Protein AF-A0A1C2DJ26-F1 (afdb_monomer)

Solvent-accessible surface area (backbone atoms only — not comparable to full-atom values): 8212 Å² total; per-residue (Å²): 136,79,79,84,81,56,46,57,51,90,59,50,67,57,50,39,53,52,23,43,52,53,19,50,54,60,32,65,69,54,54,76,95,48,50,85,54,30,58,61,48,25,52,51,40,24,53,54,42,26,54,51,53,46,50,52,49,53,54,52,54,48,53,53,47,50,62,74,65,60,52,81,42,76,50,76,55,60,68,74,60,49,69,71,57,66,80,72,91,57,100,71,72,70,54,26,40,35,30,44,94,73,42,49,27,35,58,36,74,51,65,58,42,76,43,79,48,57,44,66,58,41,66,78,66,52,60,66,74,57,36,66,76,47,68,59,55,68,72,91,123

Radius of gyration: 20.19 Å; Cα contacts (8 Å, |Δi|>4): 138; chains: 1; bounding box: 42×32×64 Å

Sequence (141 aa):
MFYSNDLGAPFWRWIVVLSMACAAYVASWVPAWFALSRTPLFIGLTMVLSVGLVGAYAERLRRVKVLEFAPDSYVEKPFFRSLQEAPNEFQFFLHAAALKHCKPYAWSYREMDFYELPPNAAVNVLPAEWIERCAIERSHN

Structure (mmCIF, N/CA/C/O backbone):
data_AF-A0A1C2DJ26-F1
#
_entry.id   AF-A0A1C2DJ26-F1
#
loop_
_atom_site.group_PDB
_atom_site.id
_atom_site.type_symbol
_atom_site.label_atom_id
_atom_site.label_alt_id
_atom_site.label_comp_id
_atom_site.label_asym_id
_atom_site.label_entity_id
_atom_site.label_seq_id
_atom_site.pdbx_PDB_ins_code
_atom_site.Cartn_x
_atom_site.Cartn_y
_atom_site.Cartn_z
_atom_site.occupancy
_atom_site.B_iso_or_equiv
_atom_site.auth_seq_id
_atom_site.auth_comp_id
_atom_site.auth_asym_id
_atom_site.auth_atom_id
_atom_site.pdbx_PDB_model_num
ATOM 1 N N . MET A 1 1 ? 18.406 -20.693 6.116 1.00 33.91 1 MET A N 1
ATOM 2 C CA . MET A 1 1 ? 17.484 -19.845 6.900 1.00 33.91 1 MET A CA 1
ATOM 3 C C . MET A 1 1 ? 16.839 -18.868 5.922 1.00 33.91 1 MET A C 1
ATOM 5 O O . MET A 1 1 ? 17.366 -17.789 5.693 1.00 33.91 1 MET A O 1
ATOM 9 N N . PHE A 1 2 ? 15.799 -19.312 5.211 1.00 36.31 2 PHE A N 1
ATOM 10 C CA . PHE A 1 2 ? 15.084 -18.473 4.250 1.00 36.31 2 PHE A CA 1
ATOM 11 C C . PHE A 1 2 ? 14.043 -17.679 5.036 1.00 36.31 2 PHE A C 1
ATOM 13 O O . PHE A 1 2 ? 13.122 -18.271 5.588 1.00 36.31 2 PHE A O 1
ATOM 20 N N . TYR A 1 3 ? 14.221 -16.362 5.131 1.00 40.53 3 TYR A N 1
ATOM 21 C CA . TYR A 1 3 ? 13.149 -15.444 5.513 1.00 40.53 3 TYR A CA 1
ATOM 22 C C . TYR A 1 3 ? 11.930 -15.799 4.640 1.00 40.53 3 TYR A C 1
ATOM 24 O O . TYR A 1 3 ? 12.011 -15.666 3.414 1.00 40.53 3 TYR A O 1
ATOM 32 N N . SER A 1 4 ? 10.834 -16.300 5.221 1.00 43.09 4 SER A N 1
ATOM 33 C CA . SER A 1 4 ? 9.570 -16.457 4.493 1.00 43.09 4 SER A CA 1
ATOM 34 C C . SER A 1 4 ? 8.998 -15.053 4.272 1.00 43.09 4 SER A C 1
ATOM 36 O O . SER A 1 4 ? 8.172 -14.551 5.027 1.00 43.09 4 SER A O 1
ATOM 38 N N . ASN A 1 5 ? 9.566 -14.381 3.269 1.00 46.88 5 ASN A N 1
ATOM 39 C CA . ASN A 1 5 ? 9.252 -13.042 2.777 1.00 46.88 5 ASN A CA 1
ATOM 40 C C . ASN A 1 5 ? 7.947 -13.054 1.975 1.00 46.88 5 ASN A C 1
ATOM 42 O O . ASN A 1 5 ? 7.917 -12.649 0.804 1.00 46.88 5 ASN A O 1
ATOM 46 N N . ASP A 1 6 ? 6.889 -13.547 2.596 1.00 53.41 6 ASP A N 1
ATOM 47 C CA . ASP A 1 6 ? 5.541 -13.350 2.111 1.00 53.41 6 ASP A CA 1
ATOM 48 C C . ASP A 1 6 ? 5.051 -12.073 2.790 1.00 53.41 6 ASP A C 1
ATOM 50 O O . ASP A 1 6 ? 4.444 -12.095 3.853 1.00 53.41 6 ASP A O 1
ATOM 54 N N . LEU A 1 7 ? 5.344 -10.920 2.170 1.00 58.06 7 LEU A N 1
ATOM 55 C CA . LEU A 1 7 ? 4.310 -9.885 2.111 1.00 58.06 7 LEU A CA 1
ATOM 56 C C . LEU A 1 7 ? 3.070 -10.658 1.654 1.00 58.06 7 LEU A C 1
ATOM 58 O O . LEU A 1 7 ? 3.181 -11.305 0.610 1.00 58.06 7 LEU A O 1
ATOM 62 N N . GLY A 1 8 ? 1.960 -10.662 2.397 1.00 63.34 8 GLY A N 1
ATOM 63 C CA . GLY A 1 8 ? 0.712 -11.401 2.098 1.00 63.34 8 GLY A CA 1
ATOM 64 C C . GLY A 1 8 ? 0.049 -11.073 0.740 1.00 63.34 8 GLY A C 1
ATOM 65 O O . GLY A 1 8 ? -1.146 -11.249 0.538 1.00 63.34 8 GLY A O 1
ATOM 66 N N . ALA A 1 9 ? 0.832 -10.543 -0.193 1.00 71.56 9 ALA A N 1
ATOM 67 C CA . ALA A 1 9 ? 0.591 -10.118 -1.547 1.00 71.56 9 ALA A CA 1
ATOM 68 C C . ALA A 1 9 ? 1.323 -11.066 -2.534 1.00 71.56 9 ALA A C 1
ATOM 70 O O . ALA A 1 9 ? 2.356 -10.696 -3.089 1.00 71.56 9 ALA A O 1
ATOM 71 N N . PRO A 1 10 ? 0.818 -12.280 -2.809 1.00 76.81 10 PRO A N 1
ATOM 72 C CA . PRO A 1 10 ? 1.560 -13.373 -3.465 1.00 76.81 10 PRO A CA 1
ATOM 73 C C . PRO A 1 10 ? 2.204 -13.028 -4.822 1.00 76.81 10 PRO A C 1
ATOM 75 O O . PRO A 1 10 ? 3.197 -13.638 -5.217 1.00 76.81 10 PRO A O 1
ATOM 78 N N . PHE A 1 11 ? 1.681 -12.031 -5.541 1.00 82.00 11 PHE A N 1
ATOM 79 C CA . PHE A 1 11 ? 2.160 -11.656 -6.875 1.00 82.00 11 PHE A CA 1
ATOM 80 C C . PHE A 1 11 ? 3.166 -10.493 -6.897 1.00 82.00 11 PHE A C 1
ATOM 82 O O . PHE A 1 11 ? 3.608 -10.099 -7.977 1.00 82.00 11 PHE A O 1
ATOM 89 N N . TRP A 1 12 ? 3.579 -9.951 -5.743 1.00 81.25 12 TRP A N 1
ATOM 90 C CA . TRP A 1 12 ? 4.435 -8.755 -5.686 1.00 81.25 12 TRP A CA 1
ATOM 91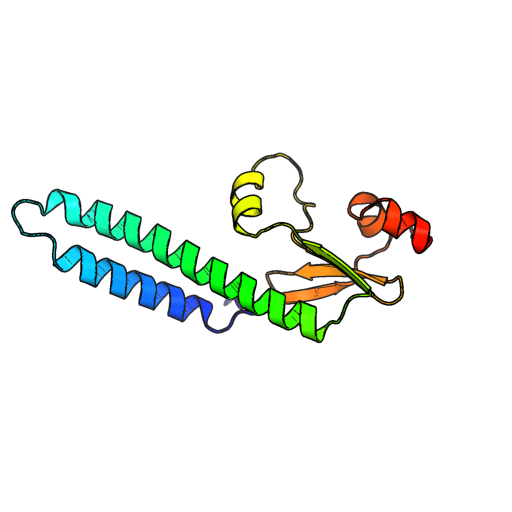 C C . TRP A 1 12 ? 5.767 -8.929 -6.435 1.00 81.25 12 TRP A C 1
ATOM 93 O O . TRP A 1 12 ? 6.205 -8.026 -7.146 1.00 81.25 12 TRP A O 1
ATOM 103 N N . ARG A 1 13 ? 6.384 -10.117 -6.348 1.00 84.25 13 ARG A N 1
ATOM 104 C CA . ARG A 1 13 ? 7.657 -10.422 -7.029 1.00 84.25 13 ARG A CA 1
ATOM 105 C C . ARG A 1 13 ? 7.510 -10.396 -8.548 1.00 84.25 13 ARG A C 1
ATOM 107 O O . ARG A 1 13 ? 8.362 -9.847 -9.240 1.00 84.25 13 ARG A O 1
ATOM 114 N N . TRP A 1 14 ? 6.407 -10.942 -9.060 1.00 87.12 14 TRP A N 1
ATOM 115 C CA . TRP A 1 14 ? 6.111 -10.947 -10.492 1.00 87.12 14 TRP A CA 1
ATOM 116 C C . TRP A 1 14 ? 5.877 -9.536 -11.023 1.00 87.12 14 TRP A C 1
ATOM 118 O O . TRP A 1 14 ? 6.370 -9.206 -12.097 1.00 87.12 14 TRP A O 1
ATOM 128 N N . ILE A 1 15 ? 5.211 -8.676 -10.249 1.00 87.38 15 ILE A N 1
ATOM 129 C CA . ILE A 1 15 ? 5.015 -7.267 -10.609 1.00 87.38 15 ILE A CA 1
ATOM 130 C C . ILE A 1 15 ? 6.362 -6.548 -10.757 1.00 87.38 15 ILE A C 1
ATOM 132 O O . ILE A 1 15 ? 6.556 -5.822 -11.731 1.00 87.38 15 ILE A O 1
ATOM 136 N N . VAL A 1 16 ? 7.315 -6.774 -9.846 1.00 87.38 16 VAL A N 1
ATOM 137 C CA . VAL A 1 16 ? 8.659 -6.175 -9.938 1.00 87.38 16 VAL A CA 1
ATOM 138 C C . VAL A 1 16 ? 9.398 -6.662 -11.185 1.00 87.38 16 VAL A C 1
ATOM 140 O O . VAL A 1 16 ? 9.923 -5.845 -11.938 1.00 87.38 16 VAL A O 1
ATOM 143 N N . VAL A 1 17 ? 9.391 -7.972 -11.452 1.00 90.44 17 VAL A N 1
ATOM 144 C CA . VAL A 1 17 ? 10.046 -8.547 -12.641 1.00 90.44 17 VAL A CA 1
ATOM 145 C C . VAL A 1 17 ? 9.437 -7.995 -13.934 1.00 90.44 17 VAL A C 1
ATOM 147 O O . VAL A 1 17 ? 10.171 -7.591 -14.834 1.00 90.44 17 VAL A O 1
ATOM 150 N N . LEU A 1 18 ? 8.107 -7.906 -14.016 1.00 92.00 18 LEU A N 1
ATOM 151 C CA . LEU A 1 18 ? 7.417 -7.310 -15.164 1.00 92.00 18 LEU A CA 1
ATOM 152 C C . LEU A 1 18 ? 7.749 -5.822 -15.316 1.00 92.00 18 LEU A C 1
ATOM 154 O O . LEU A 1 18 ? 7.973 -5.355 -16.429 1.00 92.00 18 LEU A O 1
ATOM 158 N N . SER A 1 19 ? 7.852 -5.088 -14.206 1.00 89.88 19 SER A N 1
ATOM 159 C CA . SER A 1 19 ? 8.257 -3.677 -14.211 1.00 89.88 19 SER A CA 1
ATOM 160 C C . SER A 1 19 ? 9.662 -3.499 -14.788 1.00 89.88 19 SER A C 1
ATOM 162 O O . SER A 1 19 ? 9.876 -2.623 -15.624 1.00 89.88 19 SER A O 1
ATOM 164 N N . MET A 1 20 ? 10.605 -4.361 -14.393 1.00 90.25 20 MET A N 1
ATOM 165 C CA . MET A 1 20 ? 11.969 -4.371 -14.932 1.00 90.25 20 MET A CA 1
ATOM 166 C C . MET A 1 20 ? 11.989 -4.714 -16.423 1.00 90.25 20 MET A C 1
ATOM 168 O O . MET A 1 20 ? 12.677 -4.045 -17.191 1.00 90.25 20 MET A O 1
ATOM 172 N N . ALA A 1 21 ? 11.220 -5.719 -16.850 1.00 91.62 21 ALA A N 1
ATOM 173 C CA . ALA A 1 21 ? 11.124 -6.102 -18.257 1.00 91.62 21 ALA A CA 1
ATOM 174 C C . ALA A 1 21 ? 10.564 -4.957 -19.120 1.00 91.62 21 ALA A C 1
ATOM 176 O O . ALA A 1 21 ? 11.134 -4.635 -20.162 1.00 91.62 21 ALA A O 1
ATOM 177 N N . CYS A 1 22 ? 9.507 -4.285 -18.655 1.00 90.88 22 CYS A N 1
ATOM 178 C CA . CYS A 1 22 ? 8.943 -3.108 -19.315 1.00 90.88 22 CYS A CA 1
ATOM 179 C C . CYS A 1 22 ? 9.946 -1.948 -19.375 1.00 90.88 22 CYS A C 1
ATOM 181 O O . CYS A 1 22 ? 10.120 -1.342 -20.431 1.00 90.88 22 CYS A O 1
ATOM 183 N N . ALA A 1 23 ? 10.647 -1.655 -18.276 1.00 90.62 23 ALA A N 1
ATOM 184 C CA . ALA A 1 23 ? 11.661 -0.604 -18.252 1.00 90.62 23 ALA A CA 1
ATOM 185 C C . ALA A 1 23 ? 12.826 -0.904 -19.212 1.00 90.62 23 ALA A C 1
ATOM 187 O O . ALA A 1 23 ? 13.282 -0.009 -19.922 1.00 90.62 23 ALA A O 1
ATOM 188 N N . ALA A 1 24 ? 13.283 -2.160 -19.277 1.00 89.81 24 ALA A N 1
ATOM 189 C CA . ALA A 1 24 ? 14.329 -2.594 -20.204 1.00 89.81 24 ALA A CA 1
ATOM 190 C C . ALA A 1 24 ? 13.873 -2.480 -21.665 1.00 89.81 24 ALA A C 1
ATOM 192 O O . ALA A 1 24 ? 14.623 -1.991 -22.511 1.00 89.81 24 ALA A O 1
ATOM 193 N N . TYR A 1 25 ? 12.629 -2.872 -21.952 1.00 91.94 25 TYR A N 1
ATOM 194 C CA . TYR A 1 25 ? 12.031 -2.737 -23.276 1.00 91.94 25 TYR A CA 1
ATOM 195 C C . TYR A 1 25 ? 11.991 -1.275 -23.732 1.00 91.94 25 TYR A C 1
ATOM 197 O O . TYR A 1 25 ? 12.484 -0.959 -24.812 1.00 91.94 25 TYR A O 1
ATOM 205 N N . VAL A 1 26 ? 11.517 -0.363 -22.880 1.00 89.56 26 VAL A N 1
ATOM 206 C CA . VAL A 1 26 ? 11.490 1.077 -23.184 1.00 89.56 26 VAL A CA 1
ATOM 207 C C . VAL A 1 26 ? 12.906 1.638 -23.356 1.00 89.56 26 VAL A C 1
ATOM 209 O O . VAL A 1 26 ? 13.170 2.375 -24.303 1.00 89.56 26 VAL A O 1
ATOM 212 N N . ALA A 1 27 ? 13.852 1.257 -22.494 1.00 88.75 27 ALA A N 1
ATOM 213 C CA . ALA A 1 27 ? 15.238 1.713 -22.600 1.00 88.75 27 ALA A CA 1
ATOM 214 C C . ALA A 1 27 ? 15.939 1.217 -23.882 1.00 88.75 27 ALA A C 1
ATOM 216 O O . ALA A 1 27 ? 16.828 1.897 -24.398 1.00 88.75 27 ALA A O 1
ATOM 217 N N . SER A 1 28 ? 15.525 0.067 -24.429 1.00 89.12 28 SER A N 1
ATOM 218 C CA . SER A 1 28 ? 16.066 -0.479 -25.683 1.00 89.12 28 SER A CA 1
ATOM 219 C C . SER A 1 28 ? 15.728 0.369 -26.913 1.00 89.12 28 SER A C 1
ATOM 221 O O . SER A 1 28 ? 16.465 0.342 -27.898 1.00 89.12 28 SER A O 1
ATOM 223 N N . TRP A 1 29 ? 14.663 1.174 -26.844 1.00 90.56 29 TRP A N 1
ATOM 224 C CA . TRP A 1 29 ? 14.255 2.069 -27.929 1.00 90.56 29 TRP A CA 1
ATOM 225 C C . TRP A 1 29 ? 15.108 3.334 -28.006 1.00 90.56 29 TRP A C 1
ATOM 227 O O . TRP A 1 29 ? 15.044 4.062 -28.995 1.00 90.56 29 TRP A O 1
ATOM 237 N N . VAL A 1 30 ? 15.925 3.607 -26.983 1.00 87.12 30 VAL A N 1
ATOM 238 C CA . VAL A 1 30 ? 16.828 4.755 -26.996 1.00 87.12 30 VAL A CA 1
ATOM 239 C C . VAL A 1 30 ? 17.914 4.509 -28.045 1.00 87.12 30 VAL A C 1
ATOM 241 O O . VAL A 1 30 ? 18.668 3.538 -27.933 1.00 87.12 30 VAL A O 1
ATOM 244 N N . PRO A 1 31 ? 18.056 5.376 -29.050 1.00 87.25 31 PRO A N 1
ATOM 245 C CA . PRO A 1 31 ? 19.030 5.197 -30.123 1.00 87.25 31 PRO A CA 1
ATOM 246 C C . PRO A 1 31 ? 20.490 5.332 -29.640 1.00 87.25 31 PRO A C 1
ATOM 248 O O . PRO A 1 31 ? 20.773 5.956 -28.619 1.00 87.25 31 PRO A O 1
ATOM 251 N N . ALA A 1 32 ? 21.443 4.749 -30.380 1.00 82.31 32 ALA A N 1
ATOM 252 C CA . ALA A 1 32 ? 22.833 4.552 -29.928 1.00 82.31 32 ALA A CA 1
ATOM 253 C C . ALA A 1 32 ? 23.606 5.850 -29.614 1.00 82.31 32 ALA A C 1
ATOM 255 O O . ALA A 1 32 ? 24.380 5.887 -28.663 1.00 82.31 32 ALA A O 1
ATOM 256 N N . TRP A 1 33 ? 23.346 6.934 -30.345 1.00 84.50 33 TRP A N 1
ATOM 257 C CA . TRP A 1 33 ? 23.868 8.277 -30.051 1.00 84.50 33 TRP A CA 1
ATOM 258 C C . TRP A 1 33 ? 23.442 8.855 -28.686 1.00 84.50 33 TRP A C 1
ATOM 260 O O . TRP A 1 33 ? 24.123 9.729 -28.161 1.00 84.50 33 TRP A O 1
ATOM 270 N N . PHE A 1 34 ? 22.382 8.324 -28.066 1.00 83.88 34 PHE A N 1
ATOM 271 C CA . PHE A 1 34 ? 21.934 8.664 -26.711 1.00 83.88 34 PHE A CA 1
ATOM 272 C C . PHE A 1 34 ? 22.206 7.533 -25.706 1.00 83.88 34 PHE A C 1
ATOM 274 O O . PHE A 1 34 ? 21.573 7.473 -24.650 1.00 83.88 34 PHE A O 1
ATOM 281 N N . ALA A 1 35 ? 23.154 6.629 -25.988 1.00 78.38 35 ALA A N 1
ATOM 282 C CA . ALA A 1 35 ? 23.415 5.454 -25.153 1.00 78.38 35 ALA A CA 1
ATOM 283 C C . ALA A 1 35 ? 23.707 5.787 -23.679 1.00 78.38 35 ALA A C 1
ATOM 285 O O . ALA A 1 35 ? 23.302 5.027 -22.803 1.00 78.38 35 ALA A O 1
ATOM 286 N N . LEU A 1 36 ? 24.321 6.941 -23.391 1.00 85.25 36 LEU A N 1
ATOM 287 C CA . LEU A 1 36 ? 24.603 7.385 -22.020 1.00 85.25 36 LEU A CA 1
ATOM 288 C C . LEU A 1 36 ? 23.324 7.602 -21.183 1.00 85.25 36 LEU A C 1
ATOM 290 O O . LEU A 1 36 ? 23.348 7.459 -19.965 1.00 85.25 36 LEU A O 1
ATOM 294 N N . SER A 1 37 ? 22.194 7.900 -21.835 1.00 87.69 37 SER A N 1
ATOM 295 C CA . SER A 1 37 ? 20.892 8.106 -21.182 1.00 87.69 37 SER A CA 1
ATOM 296 C C . SER A 1 37 ? 20.096 6.813 -20.947 1.00 87.69 37 SER A C 1
ATOM 298 O O . SER A 1 37 ? 19.140 6.820 -20.174 1.00 87.69 37 SER A O 1
ATOM 300 N N . ARG A 1 38 ? 20.500 5.682 -21.550 1.00 86.31 38 ARG A N 1
ATOM 301 C CA . ARG A 1 38 ? 19.797 4.389 -21.421 1.00 86.31 38 ARG A CA 1
ATOM 302 C C . ARG A 1 38 ? 19.737 3.901 -19.980 1.00 86.31 38 ARG A C 1
ATOM 304 O O . ARG A 1 38 ? 18.676 3.509 -19.506 1.00 86.31 38 ARG A O 1
ATOM 311 N N . THR A 1 39 ? 20.872 3.938 -19.289 1.00 86.25 39 THR A N 1
ATOM 312 C CA . THR A 1 39 ? 21.006 3.459 -17.909 1.00 86.25 39 THR A CA 1
ATOM 313 C C . THR A 1 39 ? 20.185 4.284 -16.914 1.00 86.25 39 THR A C 1
ATOM 315 O O . THR A 1 39 ? 19.387 3.684 -16.193 1.00 86.25 39 THR A O 1
ATOM 318 N N . PRO A 1 40 ? 20.294 5.630 -16.861 1.00 91.25 40 PRO A N 1
ATOM 319 C CA . PRO A 1 40 ? 19.466 6.415 -15.947 1.00 91.25 40 PRO A CA 1
ATOM 320 C C . PRO A 1 40 ? 17.973 6.317 -16.284 1.00 91.25 40 PRO A C 1
ATOM 322 O O . PRO A 1 40 ? 17.159 6.256 -15.365 1.00 91.25 40 PRO A O 1
ATOM 325 N N . LEU A 1 41 ? 17.602 6.221 -17.568 1.00 89.94 41 LEU A N 1
ATOM 326 C CA . LEU A 1 41 ? 16.212 6.004 -17.975 1.00 89.94 41 LEU A CA 1
ATOM 327 C C . LEU A 1 41 ? 15.681 4.655 -17.471 1.00 89.94 41 LEU A C 1
ATOM 329 O O . LEU A 1 41 ? 14.601 4.601 -16.890 1.00 89.94 41 LEU A O 1
ATOM 333 N N . PHE A 1 42 ? 16.449 3.578 -17.651 1.00 90.12 42 PHE A N 1
ATOM 334 C CA . PHE A 1 42 ? 16.095 2.250 -17.155 1.00 90.12 42 PHE A CA 1
ATOM 335 C C . PHE A 1 42 ? 15.917 2.238 -15.634 1.00 90.12 42 PHE A C 1
ATOM 337 O O . PHE A 1 42 ? 14.912 1.724 -15.141 1.00 90.12 42 PHE A O 1
ATOM 344 N N . ILE A 1 43 ? 16.865 2.819 -14.892 1.00 90.50 43 ILE A N 1
ATOM 345 C CA . ILE A 1 43 ? 16.809 2.883 -13.427 1.00 90.50 43 ILE A CA 1
ATOM 346 C C . ILE A 1 43 ? 15.582 3.686 -12.987 1.00 90.50 43 ILE A C 1
ATOM 348 O O . ILE A 1 43 ? 14.788 3.193 -12.188 1.00 90.50 43 ILE A O 1
ATOM 352 N N . GLY A 1 44 ? 15.387 4.882 -13.550 1.00 91.06 44 GLY A N 1
ATOM 353 C CA . GLY A 1 44 ? 14.256 5.748 -13.222 1.00 91.06 44 GLY A CA 1
ATOM 354 C C . GLY A 1 44 ? 12.910 5.076 -13.496 1.00 91.06 44 GLY A C 1
ATOM 355 O O . GLY A 1 44 ? 12.054 5.028 -12.615 1.00 91.06 44 GLY A O 1
ATOM 356 N 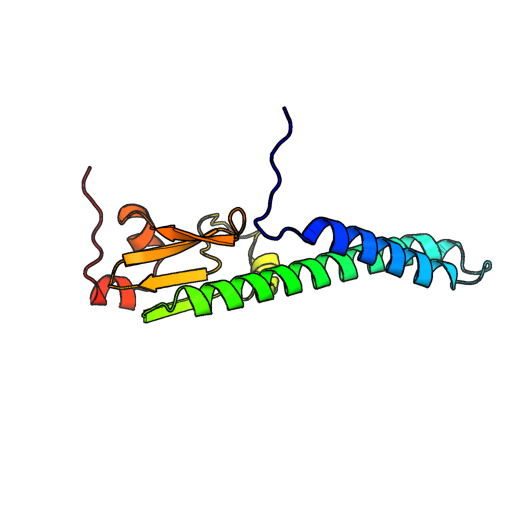N . LEU A 1 45 ? 12.743 4.481 -14.681 1.00 90.75 45 LEU A N 1
ATOM 357 C CA . LEU A 1 45 ? 11.524 3.753 -15.041 1.00 90.75 45 LEU A CA 1
ATOM 358 C C . LEU A 1 45 ? 11.298 2.539 -14.145 1.00 90.75 45 LEU A C 1
ATOM 360 O O . LEU A 1 45 ? 10.177 2.326 -13.694 1.00 90.75 45 LEU A O 1
ATOM 364 N N . THR A 1 46 ? 12.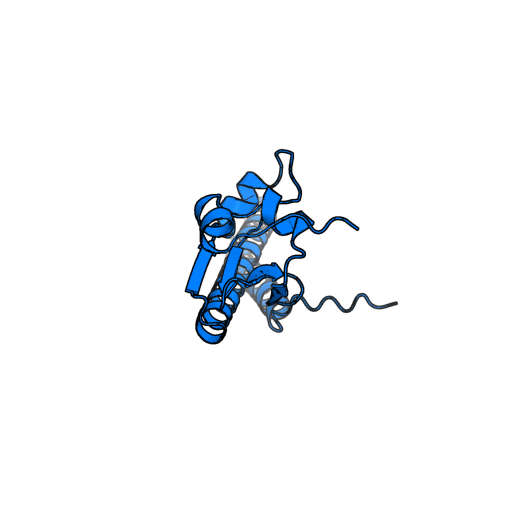343 1.764 -13.857 1.00 91.12 46 THR A N 1
ATOM 365 C CA . THR A 1 46 ? 12.233 0.591 -12.984 1.00 91.12 46 THR A CA 1
ATOM 366 C C . THR A 1 46 ? 11.778 1.004 -11.591 1.00 91.12 46 THR A C 1
ATOM 368 O O . THR A 1 46 ? 10.849 0.400 -11.057 1.00 91.12 46 THR A O 1
ATOM 371 N N . MET A 1 47 ? 12.377 2.047 -11.011 1.00 88.88 47 MET A N 1
ATOM 372 C CA . MET A 1 47 ? 11.986 2.554 -9.695 1.00 88.88 47 MET A CA 1
ATOM 373 C C . MET A 1 47 ? 10.532 3.032 -9.685 1.00 88.88 47 MET A C 1
ATOM 375 O O . MET A 1 47 ? 9.757 2.605 -8.834 1.00 88.88 47 MET A O 1
ATOM 379 N N . VAL A 1 48 ? 10.135 3.863 -10.652 1.00 90.19 48 VAL A N 1
ATOM 380 C CA . VAL A 1 48 ? 8.773 4.416 -10.709 1.00 90.19 48 VAL A CA 1
ATOM 381 C C . VAL A 1 48 ? 7.731 3.321 -10.944 1.00 90.19 48 VAL A C 1
ATOM 383 O O . VAL A 1 48 ? 6.728 3.271 -10.233 1.00 90.19 48 VAL A O 1
ATOM 386 N N . LEU A 1 49 ? 7.963 2.420 -11.903 1.00 88.50 49 LEU A N 1
ATOM 387 C CA . LEU A 1 49 ? 7.022 1.349 -12.236 1.00 88.50 49 LEU A CA 1
ATOM 388 C C . LEU A 1 49 ? 6.900 0.329 -11.106 1.00 88.50 49 LEU A C 1
ATOM 390 O O . LEU A 1 49 ? 5.784 -0.016 -10.728 1.00 88.50 49 LEU A O 1
ATOM 394 N N . SER A 1 50 ? 8.022 -0.124 -10.540 1.00 87.06 50 SER A N 1
ATOM 395 C CA . SER A 1 50 ? 7.992 -1.123 -9.467 1.00 87.06 50 SER A CA 1
ATOM 396 C C . SER A 1 50 ? 7.301 -0.584 -8.216 1.00 87.06 50 SER A C 1
ATOM 398 O O . SER A 1 50 ? 6.389 -1.232 -7.706 1.00 87.06 50 SER A O 1
ATOM 400 N N . VAL A 1 51 ? 7.659 0.621 -7.760 1.00 85.50 51 VAL A N 1
ATOM 401 C CA . VAL A 1 51 ? 7.035 1.245 -6.585 1.00 85.50 51 VAL A CA 1
ATOM 402 C C . VAL A 1 51 ? 5.560 1.546 -6.852 1.00 85.50 51 VAL A C 1
ATOM 404 O O . VAL A 1 51 ? 4.710 1.230 -6.018 1.00 85.50 51 VAL A O 1
ATOM 407 N N . GLY A 1 52 ? 5.235 2.105 -8.021 1.00 85.38 52 GLY A N 1
ATOM 408 C CA . GLY A 1 52 ? 3.864 2.453 -8.385 1.00 85.38 52 GLY A CA 1
ATOM 409 C C . GLY A 1 52 ? 2.944 1.234 -8.468 1.00 85.38 52 GLY A C 1
ATOM 410 O O . GLY A 1 52 ? 1.872 1.227 -7.862 1.00 85.38 52 GLY A O 1
ATOM 411 N N . LEU A 1 53 ? 3.365 0.183 -9.175 1.00 87.25 53 LEU A N 1
ATOM 412 C CA . LEU A 1 53 ? 2.549 -1.013 -9.386 1.00 87.25 53 LEU A CA 1
ATOM 413 C C . LEU A 1 53 ? 2.421 -1.864 -8.120 1.00 87.25 53 LEU A C 1
ATOM 415 O O . LEU A 1 53 ? 1.322 -2.325 -7.814 1.00 87.25 53 LEU A O 1
ATOM 419 N N . VAL A 1 54 ? 3.507 -2.053 -7.362 1.00 86.81 54 VAL A N 1
ATOM 420 C CA . VAL A 1 54 ? 3.446 -2.791 -6.090 1.00 86.81 54 VAL A CA 1
ATOM 421 C C . VAL A 1 54 ? 2.598 -2.029 -5.072 1.00 86.81 54 VAL A C 1
ATOM 423 O O . VAL A 1 54 ? 1.754 -2.641 -4.418 1.00 86.81 54 VAL A O 1
ATOM 426 N N . GLY A 1 55 ? 2.747 -0.703 -4.982 1.00 81.81 55 GLY A N 1
ATOM 427 C CA . GLY A 1 55 ? 1.919 0.138 -4.116 1.00 81.81 55 GLY A CA 1
ATOM 428 C C . GLY A 1 55 ? 0.432 0.060 -4.473 1.00 81.81 55 GLY A C 1
ATOM 429 O O . GLY A 1 55 ? -0.402 -0.180 -3.602 1.00 81.81 55 GLY A O 1
ATOM 430 N N . ALA A 1 56 ? 0.089 0.171 -5.761 1.00 84.56 56 ALA A N 1
ATOM 431 C CA . ALA A 1 56 ? -1.293 0.036 -6.228 1.00 84.56 56 ALA A CA 1
ATOM 432 C C . ALA A 1 56 ? -1.873 -1.365 -5.962 1.00 84.56 56 ALA A C 1
ATOM 434 O O . ALA A 1 56 ? -3.045 -1.504 -5.606 1.00 84.56 56 ALA A O 1
ATOM 435 N N . TYR A 1 57 ? -1.059 -2.412 -6.106 1.00 84.62 57 TYR A N 1
ATOM 436 C CA . TYR A 1 57 ? -1.466 -3.781 -5.806 1.00 84.62 57 TYR A CA 1
ATOM 437 C C . TYR A 1 57 ? -1.732 -3.993 -4.310 1.00 84.62 57 TYR A C 1
ATOM 439 O O . TYR A 1 57 ? -2.772 -4.548 -3.950 1.00 84.62 57 TYR A O 1
ATOM 447 N N . ALA A 1 58 ? -0.846 -3.499 -3.441 1.00 82.81 58 ALA A N 1
ATOM 448 C CA . ALA A 1 58 ? -1.027 -3.557 -1.993 1.00 82.81 58 ALA A CA 1
ATOM 449 C C . ALA A 1 58 ? -2.291 -2.800 -1.551 1.00 82.81 58 ALA A C 1
ATOM 451 O O . ALA A 1 58 ? -3.087 -3.321 -0.771 1.00 82.81 58 ALA A O 1
ATOM 452 N N . GLU A 1 59 ? -2.529 -1.614 -2.115 1.00 82.56 59 GLU A N 1
ATOM 453 C CA . GLU A 1 59 ? -3.730 -0.817 -1.859 1.00 82.56 59 GLU A CA 1
ATOM 454 C C . GLU A 1 59 ? -5.010 -1.567 -2.259 1.00 82.56 59 GLU A C 1
ATOM 456 O O . GLU A 1 59 ? -5.992 -1.592 -1.515 1.00 82.56 59 GLU A O 1
ATOM 461 N N . ARG A 1 60 ? -4.997 -2.235 -3.419 1.00 85.12 60 ARG A N 1
ATOM 462 C CA . ARG A 1 60 ? -6.135 -3.036 -3.884 1.00 85.12 60 ARG A CA 1
ATOM 463 C C . ARG A 1 60 ? -6.418 -4.217 -2.960 1.00 85.12 60 ARG A C 1
ATOM 465 O O . ARG A 1 60 ? -7.577 -4.453 -2.633 1.00 85.12 60 ARG A O 1
ATOM 472 N N . LEU A 1 61 ? -5.385 -4.947 -2.542 1.00 84.44 61 LEU A N 1
ATOM 473 C CA . LEU A 1 61 ? -5.533 -6.060 -1.601 1.00 84.44 61 LEU A CA 1
ATOM 474 C C . LEU A 1 61 ? -6.105 -5.588 -0.263 1.00 84.44 61 LEU A C 1
ATOM 476 O O . LEU A 1 61 ? -7.051 -6.192 0.238 1.00 84.44 61 LEU A O 1
ATOM 480 N N . ARG A 1 62 ? -5.594 -4.471 0.268 1.00 83.31 62 ARG A N 1
ATOM 481 C CA . ARG A 1 62 ? -6.1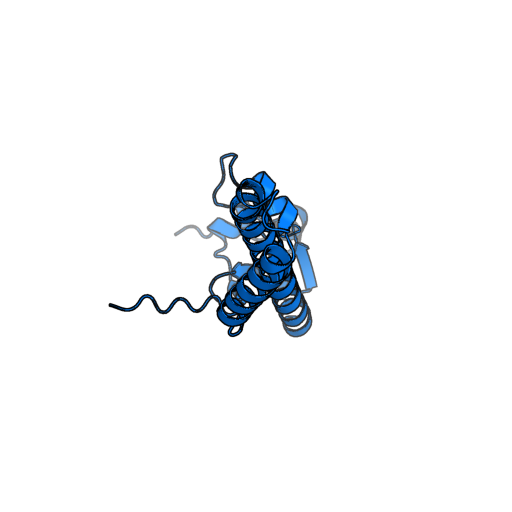18 -3.858 1.492 1.00 83.31 62 ARG A CA 1
ATOM 482 C C . ARG A 1 62 ? -7.598 -3.519 1.353 1.00 83.31 62 ARG A C 1
ATOM 484 O O . ARG A 1 62 ? -8.378 -3.881 2.221 1.00 83.31 62 ARG A O 1
ATOM 491 N N . ARG A 1 63 ? -8.014 -2.894 0.247 1.00 83.75 63 ARG A N 1
ATOM 492 C CA . ARG A 1 63 ? -9.431 -2.561 0.002 1.00 83.75 63 ARG A CA 1
ATOM 493 C C . ARG A 1 63 ? -10.334 -3.789 0.001 1.00 83.75 63 ARG A C 1
ATOM 495 O O . ARG A 1 63 ? -11.400 -3.746 0.601 1.00 83.75 63 ARG A O 1
ATOM 502 N N . VAL A 1 64 ? -9.906 -4.879 -0.635 1.00 86.00 64 VAL A N 1
ATOM 503 C CA . VAL A 1 64 ? -10.660 -6.144 -0.615 1.00 86.00 64 VAL A CA 1
ATOM 504 C C . VAL A 1 64 ? -10.789 -6.663 0.817 1.00 86.00 64 VAL A C 1
ATOM 506 O O . VAL A 1 64 ? -11.890 -6.983 1.249 1.00 86.00 64 VAL A O 1
ATOM 509 N N . LYS A 1 65 ? -9.696 -6.655 1.586 1.00 85.12 65 LYS A N 1
ATOM 510 C CA . LYS A 1 65 ? -9.693 -7.116 2.980 1.00 85.12 65 LYS A CA 1
ATOM 511 C C . LYS A 1 65 ? -10.522 -6.241 3.913 1.00 85.12 65 LYS A C 1
ATOM 513 O O . LYS A 1 65 ? -11.214 -6.768 4.770 1.00 85.12 65 LYS A O 1
ATOM 518 N N . VAL A 1 66 ? -10.519 -4.924 3.722 1.00 85.81 66 VAL A N 1
ATOM 519 C CA . VAL A 1 66 ? -11.387 -3.991 4.460 1.00 85.81 66 VAL A CA 1
ATOM 520 C C . VAL A 1 66 ? -12.861 -4.292 4.189 1.00 85.81 66 VAL A C 1
ATOM 522 O O . VAL A 1 66 ? -13.656 -4.321 5.125 1.00 85.81 66 VAL A O 1
ATOM 525 N N . LEU A 1 67 ? -13.225 -4.560 2.931 1.00 86.50 67 LEU A N 1
ATOM 526 C CA . LEU A 1 67 ? -14.596 -4.924 2.563 1.00 86.50 67 LEU A CA 1
ATOM 527 C C . LEU A 1 67 ? -15.013 -6.279 3.154 1.00 86.50 67 LEU A C 1
ATOM 529 O O . LEU A 1 67 ? -16.121 -6.391 3.667 1.00 86.50 67 LEU A O 1
ATOM 533 N N . GLU A 1 68 ? -14.132 -7.283 3.122 1.00 86.75 68 GLU A N 1
ATOM 534 C CA . GLU A 1 68 ? -14.364 -8.593 3.754 1.00 86.75 68 GLU A CA 1
ATOM 535 C C . GLU A 1 68 ? -14.487 -8.480 5.280 1.00 86.75 68 GLU A C 1
ATOM 537 O O . GLU A 1 68 ? -15.337 -9.124 5.896 1.00 86.75 68 GLU A O 1
ATOM 542 N N . PHE A 1 69 ? -13.643 -7.653 5.898 1.00 85.75 69 PHE A N 1
ATOM 543 C CA . PHE A 1 69 ? -13.622 -7.455 7.341 1.00 85.75 69 PHE A CA 1
ATOM 544 C C . PHE A 1 69 ? -14.855 -6.691 7.839 1.00 85.75 69 PHE A C 1
ATOM 546 O O . PHE A 1 69 ? -15.287 -6.941 8.966 1.00 85.75 69 PHE A O 1
ATOM 553 N N . ALA A 1 70 ? -15.440 -5.821 7.007 1.00 87.25 70 ALA A N 1
ATOM 554 C CA . ALA A 1 70 ? -16.627 -5.015 7.304 1.00 87.25 70 ALA A CA 1
ATOM 555 C C . ALA A 1 70 ? -16.548 -4.317 8.683 1.00 87.25 70 ALA A C 1
ATOM 557 O O . ALA A 1 70 ? -17.290 -4.678 9.601 1.00 87.25 70 ALA A O 1
ATOM 558 N N . PRO A 1 71 ? -15.606 -3.371 8.870 1.00 86.38 71 PRO A N 1
ATOM 559 C CA . PRO A 1 71 ? -15.456 -2.653 10.132 1.00 86.38 71 PRO A CA 1
ATOM 560 C C . PRO A 1 71 ? -16.586 -1.641 10.361 1.00 86.38 71 PRO A C 1
ATOM 562 O O . PRO A 1 71 ? -17.088 -1.039 9.414 1.00 86.38 71 PRO A O 1
ATOM 565 N N . ASP A 1 72 ? -16.924 -1.404 11.630 1.00 83.56 72 ASP A N 1
ATOM 566 C CA . ASP A 1 72 ? -17.905 -0.390 12.043 1.00 83.56 72 ASP A CA 1
ATOM 567 C C . ASP A 1 72 ? -17.356 1.029 11.834 1.00 83.56 72 ASP A C 1
ATOM 569 O O . ASP A 1 72 ? -18.074 1.937 11.419 1.00 83.56 72 ASP A O 1
ATOM 573 N N . SER A 1 73 ? -16.057 1.201 12.093 1.00 82.88 73 SER A N 1
ATOM 574 C CA . SER A 1 73 ? -15.319 2.434 11.819 1.00 82.88 73 SER A CA 1
ATOM 575 C C . SER A 1 73 ? -13.957 2.099 11.219 1.00 82.88 73 SER A C 1
ATOM 577 O O . SER A 1 73 ? -13.292 1.159 11.651 1.00 82.88 73 SER A O 1
ATOM 579 N N . TYR A 1 74 ? -13.512 2.879 10.236 1.00 83.44 74 TYR A N 1
ATOM 580 C CA . TYR A 1 74 ? -12.234 2.670 9.559 1.00 83.44 74 TYR A CA 1
ATOM 581 C C . TYR A 1 74 ? -11.547 4.006 9.292 1.00 83.44 74 TYR A C 1
ATOM 583 O O . TYR A 1 74 ? -12.165 4.939 8.780 1.00 83.44 74 TYR A O 1
ATOM 591 N N . VAL A 1 75 ? -10.264 4.087 9.635 1.00 81.50 75 VAL A N 1
ATOM 592 C CA . VAL A 1 75 ? -9.397 5.224 9.325 1.00 81.50 75 VAL A CA 1
ATOM 593 C C . VAL A 1 75 ? -8.223 4.701 8.523 1.00 81.50 75 VAL A C 1
ATOM 595 O O . VAL A 1 75 ? -7.544 3.759 8.933 1.00 81.50 75 VAL A O 1
ATOM 598 N N . GLU A 1 76 ? -7.953 5.350 7.396 1.00 74.88 76 GLU A N 1
ATOM 599 C CA . GLU A 1 76 ? -6.784 5.058 6.581 1.00 74.88 76 GLU A CA 1
ATOM 600 C C . GLU A 1 76 ? -5.983 6.303 6.254 1.00 74.88 76 GLU A C 1
ATOM 602 O O . GLU A 1 76 ? -6.518 7.391 6.033 1.00 74.88 76 GLU A O 1
ATOM 607 N N . LYS A 1 77 ? -4.671 6.102 6.152 1.00 70.88 77 LYS A N 1
ATOM 608 C CA . LYS A 1 77 ? -3.788 7.015 5.445 1.00 70.88 77 LYS A CA 1
ATOM 609 C C . LYS A 1 77 ? -3.423 6.409 4.084 1.00 70.88 77 LYS A C 1
ATOM 611 O O . LYS A 1 77 ? -3.136 5.209 4.006 1.00 70.88 77 LYS A O 1
ATOM 616 N N . PRO A 1 78 ? -3.400 7.217 3.006 1.00 63.84 78 PRO A N 1
ATOM 617 C CA . PRO A 1 78 ? -2.993 6.729 1.698 1.00 63.84 78 PRO A CA 1
ATOM 618 C C . PRO A 1 78 ? -1.532 6.275 1.722 1.00 63.84 78 PRO A C 1
ATOM 620 O O . PRO A 1 78 ? -0.664 6.969 2.256 1.00 63.84 78 PRO A O 1
ATOM 623 N N . PHE A 1 79 ? -1.254 5.135 1.089 1.00 63.47 79 PHE A N 1
ATOM 624 C CA . PHE A 1 79 ? 0.072 4.510 1.056 1.00 63.47 79 PHE A CA 1
ATOM 625 C C . PHE A 1 79 ? 1.193 5.473 0.617 1.00 63.47 79 PHE A C 1
ATOM 627 O O . PHE A 1 79 ? 2.222 5.579 1.277 1.00 63.47 79 PHE A O 1
ATOM 634 N N . PHE A 1 80 ? 0.977 6.252 -0.448 1.00 60.88 80 PHE A N 1
ATOM 635 C CA . PHE A 1 80 ? 1.984 7.201 -0.947 1.00 60.88 80 PHE A CA 1
ATOM 636 C C . PHE A 1 80 ? 2.244 8.375 0.002 1.00 60.88 80 PHE A C 1
ATOM 638 O O . PHE A 1 80 ? 3.379 8.837 0.105 1.00 60.88 80 PHE A O 1
ATOM 645 N N . ARG A 1 81 ? 1.221 8.822 0.740 1.00 60.47 81 ARG A N 1
ATOM 646 C CA . ARG A 1 81 ? 1.384 9.835 1.792 1.00 60.47 81 ARG A CA 1
ATOM 647 C C . ARG A 1 81 ? 2.209 9.273 2.947 1.00 60.47 81 ARG A C 1
ATOM 649 O O . ARG A 1 81 ? 3.054 9.964 3.503 1.00 60.47 81 ARG A O 1
ATOM 656 N N . SER A 1 82 ? 2.039 7.984 3.230 1.00 55.06 82 SER A N 1
ATOM 657 C CA . SER A 1 82 ? 2.835 7.286 4.232 1.00 55.06 82 SER A CA 1
ATOM 658 C C . SER A 1 82 ? 4.311 7.128 3.859 1.00 55.06 82 SER A C 1
ATOM 660 O O . SER A 1 82 ? 5.140 7.148 4.761 1.00 55.06 82 SER A O 1
ATOM 662 N N . LEU A 1 83 ? 4.659 6.975 2.574 1.00 61.47 83 LEU A N 1
ATOM 663 C CA . LEU A 1 83 ? 6.065 6.924 2.138 1.00 61.47 83 LEU A CA 1
ATOM 664 C C . LEU A 1 83 ? 6.788 8.262 2.353 1.00 61.47 83 LEU A C 1
ATOM 666 O O . LEU A 1 83 ? 7.989 8.273 2.602 1.00 61.47 83 LEU A O 1
ATOM 670 N N . GLN A 1 84 ? 6.062 9.380 2.273 1.00 59.06 84 GLN A N 1
ATOM 671 C CA . GLN A 1 84 ? 6.602 10.722 2.511 1.00 59.06 84 GLN A CA 1
ATOM 672 C C . GLN A 1 84 ? 6.671 11.074 4.005 1.00 59.06 84 GLN A C 1
ATOM 674 O O . GLN A 1 84 ? 7.595 11.764 4.422 1.00 59.06 84 GLN A O 1
ATOM 679 N N . GLU A 1 85 ? 5.722 10.586 4.812 1.00 56.78 85 GLU A N 1
ATOM 680 C CA . GLU A 1 85 ? 5.656 10.824 6.267 1.00 56.78 85 GLU A CA 1
ATOM 681 C C . GLU A 1 85 ? 6.554 9.874 7.091 1.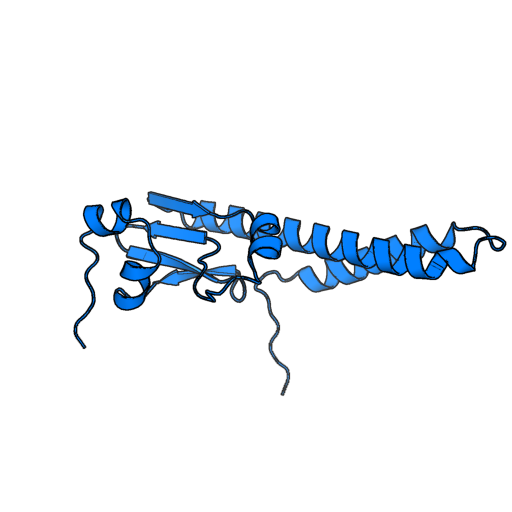00 56.78 85 GLU A C 1
ATOM 683 O O . GLU A 1 85 ? 6.730 10.080 8.289 1.00 56.78 85 GLU A O 1
ATOM 688 N N . ALA A 1 86 ? 7.174 8.873 6.456 1.00 51.38 86 ALA A N 1
ATOM 689 C CA . ALA A 1 86 ? 8.024 7.872 7.102 1.00 51.38 86 ALA A CA 1
ATOM 690 C C . ALA A 1 86 ? 9.257 8.382 7.898 1.00 51.38 86 ALA A C 1
ATOM 692 O O . ALA A 1 86 ? 9.687 7.630 8.774 1.00 51.38 86 ALA A O 1
ATOM 693 N N . PRO A 1 87 ? 9.857 9.578 7.670 1.00 48.50 87 PRO A N 1
ATOM 694 C CA . PRO A 1 87 ? 11.080 9.941 8.386 1.00 48.50 87 PRO A CA 1
ATOM 695 C C . PRO A 1 87 ? 10.873 10.694 9.711 1.00 48.50 87 PRO A C 1
ATOM 697 O O . PRO A 1 87 ? 11.840 10.807 10.459 1.00 48.50 87 PRO A O 1
ATOM 700 N N . ASN A 1 88 ? 9.669 11.167 10.064 1.00 42.56 88 ASN A N 1
ATOM 701 C CA . ASN A 1 88 ? 9.495 11.966 11.286 1.00 42.56 88 ASN A CA 1
ATOM 702 C C . ASN A 1 88 ? 8.933 11.144 12.466 1.00 42.56 88 ASN A C 1
ATOM 704 O O . ASN A 1 88 ? 7.732 11.049 12.702 1.00 42.56 88 ASN A O 1
ATOM 708 N N . GLU A 1 89 ? 9.867 10.570 13.222 1.00 40.22 89 GLU A N 1
ATOM 709 C CA . GLU A 1 89 ? 9.861 10.464 14.694 1.00 40.22 89 GLU A CA 1
ATOM 710 C C . GLU A 1 89 ? 8.887 9.509 15.412 1.00 40.22 89 GLU A C 1
ATOM 712 O O . GLU A 1 89 ? 9.063 9.294 16.609 1.00 40.22 89 GLU A O 1
ATOM 717 N N . PHE A 1 90 ? 7.957 8.816 14.741 1.00 43.56 90 PHE A N 1
ATOM 718 C CA . PHE A 1 90 ? 7.129 7.799 15.418 1.00 43.56 90 PHE A CA 1
ATOM 719 C C . PHE A 1 90 ? 6.904 6.537 14.575 1.00 43.56 90 PHE A C 1
ATOM 721 O O . PHE A 1 90 ? 6.098 6.513 13.657 1.00 43.56 90 PHE A O 1
ATOM 728 N N . GLN A 1 91 ? 7.529 5.415 14.940 1.00 46.28 91 GLN A N 1
ATOM 729 C CA . GLN A 1 91 ? 7.260 4.091 14.342 1.00 46.28 91 GLN A CA 1
ATOM 730 C C . GLN A 1 91 ? 5.874 3.505 14.709 1.00 46.28 91 GLN A C 1
ATOM 732 O O . GLN A 1 91 ? 5.594 2.346 14.417 1.00 46.28 91 GLN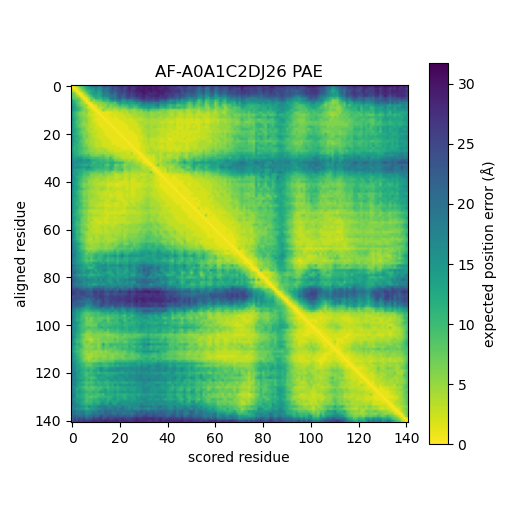 A O 1
ATOM 737 N N . PHE A 1 92 ? 4.992 4.298 15.327 1.00 51.19 92 PHE A N 1
ATOM 738 C CA . PHE A 1 92 ? 3.631 3.915 15.725 1.00 51.19 92 PHE A CA 1
ATOM 739 C C . PHE A 1 92 ? 2.548 4.437 14.769 1.00 51.19 92 PHE A C 1
ATOM 741 O O . PHE A 1 92 ? 1.369 4.449 15.123 1.00 51.19 92 PHE A O 1
ATOM 748 N N . PHE A 1 93 ? 2.910 4.891 13.564 1.00 55.16 93 PHE A N 1
ATOM 749 C CA . PHE A 1 93 ? 1.914 5.297 12.575 1.00 55.16 93 PHE A CA 1
ATOM 750 C C . PHE A 1 93 ? 1.123 4.082 12.086 1.00 55.16 93 PHE A C 1
ATOM 752 O O . PHE A 1 93 ? 1.561 3.330 11.217 1.00 55.16 93 PHE A O 1
ATOM 759 N N . LEU A 1 94 ? -0.086 3.918 12.621 1.00 61.69 94 LEU A N 1
ATOM 760 C CA . LEU A 1 94 ? -1.087 3.039 12.033 1.00 61.69 94 LEU A CA 1
ATOM 761 C C . LEU A 1 94 ? -1.411 3.539 10.628 1.00 61.69 94 LEU A C 1
ATOM 763 O O . LEU A 1 94 ? -2.056 4.569 10.442 1.00 61.69 94 LEU A O 1
ATOM 767 N N . HIS A 1 95 ? -0.952 2.798 9.624 1.00 70.25 95 HIS A N 1
ATOM 768 C CA . HIS A 1 95 ? -1.273 3.086 8.228 1.00 70.25 95 HIS A CA 1
ATOM 769 C C . HIS A 1 95 ? -2.770 2.945 7.948 1.00 70.25 95 HIS A C 1
ATOM 771 O O . HIS A 1 95 ? -3.327 3.660 7.115 1.00 70.25 95 HIS A O 1
ATOM 777 N N . ALA A 1 96 ? -3.402 2.012 8.653 1.00 75.56 96 ALA A N 1
ATOM 778 C CA . ALA A 1 96 ? -4.838 1.894 8.738 1.00 75.56 96 ALA A CA 1
ATOM 779 C C . ALA A 1 96 ? -5.222 1.264 10.081 1.00 75.56 96 ALA A C 1
ATOM 781 O O . ALA A 1 96 ? -4.505 0.405 10.608 1.00 75.56 96 ALA A O 1
ATOM 782 N N . ALA A 1 97 ? -6.353 1.707 10.612 1.00 84.31 97 ALA A N 1
ATOM 783 C CA . ALA A 1 97 ? -6.960 1.198 11.828 1.00 84.31 97 ALA A CA 1
ATOM 784 C C . ALA A 1 97 ? -8.443 0.937 11.572 1.00 84.31 97 ALA A C 1
ATOM 786 O O . ALA A 1 97 ? -9.112 1.690 10.861 1.00 84.31 97 ALA A O 1
ATOM 787 N N . ALA A 1 98 ? -8.952 -0.133 12.160 1.00 87.06 98 ALA A N 1
ATOM 788 C CA . ALA A 1 98 ? -10.340 -0.536 12.066 1.00 87.06 98 ALA A CA 1
ATOM 789 C C . ALA A 1 98 ? -10.904 -0.766 13.466 1.00 87.06 98 ALA A C 1
ATOM 791 O O . ALA A 1 98 ? -10.202 -1.214 14.368 1.00 87.06 98 ALA A O 1
ATOM 792 N N . LEU A 1 99 ? -12.185 -0.481 13.643 1.00 86.12 99 LEU A N 1
ATOM 793 C CA . LEU A 1 99 ? -12.939 -0.793 14.844 1.00 86.12 99 LEU A CA 1
ATOM 794 C C . LEU A 1 99 ? -14.066 -1.740 14.451 1.00 86.12 99 LEU A C 1
ATOM 796 O O . LEU A 1 99 ? -14.813 -1.450 13.517 1.00 86.12 99 LEU A O 1
ATOM 800 N N . LYS A 1 100 ? -14.183 -2.868 15.150 1.00 86.81 100 LYS A N 1
ATOM 801 C CA . LYS A 1 100 ? -15.264 -3.832 14.925 1.00 86.81 100 LYS A CA 1
ATOM 802 C C . LYS A 1 100 ? -15.765 -4.370 16.255 1.00 86.81 100 LYS A C 1
ATOM 804 O O . LYS A 1 100 ? -14.978 -4.897 17.033 1.00 86.81 100 LYS A O 1
ATOM 809 N N . HIS A 1 101 ? -17.057 -4.217 16.532 1.00 86.44 101 HIS A N 1
ATOM 810 C CA . HIS A 1 101 ? -17.688 -4.578 17.805 1.00 86.44 101 HIS A CA 1
ATOM 811 C C . HIS A 1 101 ? -16.934 -4.020 19.025 1.00 86.44 101 HIS A C 1
ATOM 813 O O . HIS A 1 101 ? -16.680 -4.734 19.993 1.00 86.44 101 HIS A O 1
ATOM 819 N N . CYS A 1 102 ? -16.527 -2.749 18.948 1.00 84.50 102 CYS A N 1
ATOM 820 C CA . CYS A 1 102 ? -15.698 -2.072 19.952 1.00 84.50 102 CYS A CA 1
ATOM 821 C C . CYS A 1 102 ? -14.332 -2.717 20.245 1.00 84.50 102 CYS A C 1
ATOM 823 O O . CYS A 1 102 ? -13.676 -2.361 21.222 1.00 84.50 102 CYS A O 1
ATOM 825 N N . LYS A 1 103 ? -13.855 -3.607 19.372 1.00 86.62 103 LYS A N 1
ATOM 826 C CA . LYS A 1 103 ? -12.488 -4.119 19.409 1.00 86.62 103 LYS A CA 1
ATOM 827 C C . LYS A 1 103 ? -11.621 -3.388 18.386 1.00 86.62 103 LYS A C 1
ATOM 829 O O . LYS A 1 103 ? -12.022 -3.285 17.220 1.00 86.62 103 LYS A O 1
ATOM 834 N N . PRO A 1 104 ? -10.463 -2.853 18.801 1.00 87.00 104 PRO A N 1
ATOM 835 C CA . PRO A 1 104 ? -9.571 -2.141 17.907 1.00 87.00 104 PRO A CA 1
ATOM 836 C C . PRO A 1 104 ? -8.659 -3.094 17.129 1.00 87.00 104 PRO A C 1
ATOM 838 O O . PRO A 1 104 ? -8.048 -3.998 17.694 1.00 87.00 104 PRO A O 1
ATOM 841 N N . TYR A 1 105 ? -8.519 -2.839 15.833 1.00 86.81 105 TYR A N 1
ATOM 842 C CA . TYR A 1 105 ? -7.687 -3.601 14.909 1.00 86.81 105 TYR A CA 1
ATOM 843 C C . TYR A 1 105 ? -6.740 -2.690 14.122 1.00 86.81 105 TYR A C 1
ATOM 845 O O . TYR A 1 105 ? -7.077 -1.567 13.747 1.00 86.81 105 TYR A O 1
ATOM 853 N N . ALA A 1 106 ? -5.536 -3.190 13.869 1.00 86.19 106 ALA A N 1
ATOM 854 C CA . ALA A 1 106 ? -4.468 -2.532 13.133 1.00 86.19 106 ALA A CA 1
ATOM 855 C C . ALA A 1 106 ? -4.194 -3.290 11.843 1.00 86.19 106 ALA A C 1
ATOM 857 O O . ALA A 1 106 ? -4.299 -4.513 11.801 1.00 86.19 106 ALA A O 1
ATOM 858 N N . TRP A 1 107 ? -3.789 -2.575 10.799 1.00 83.81 107 TRP A N 1
ATOM 859 C CA . TRP A 1 107 ? -3.384 -3.200 9.546 1.00 83.81 107 TRP A CA 1
ATOM 860 C C . TRP A 1 107 ? -1.922 -3.665 9.571 1.00 83.81 107 TRP A C 1
ATOM 862 O O . TRP A 1 107 ? -1.016 -2.868 9.819 1.00 83.81 107 TRP A O 1
ATOM 872 N N . SER A 1 108 ? -1.678 -4.932 9.228 1.00 79.50 108 SER A N 1
ATOM 873 C CA . SER A 1 108 ? -0.338 -5.488 9.012 1.00 79.50 108 SER A CA 1
ATOM 874 C C . SER A 1 108 ? -0.041 -5.604 7.519 1.00 79.50 108 SER A C 1
ATOM 876 O O . SER A 1 108 ? -0.635 -6.422 6.825 1.00 79.50 108 SER A O 1
ATOM 878 N N . TYR A 1 109 ? 0.941 -4.853 7.008 1.00 71.62 109 TYR A N 1
ATOM 879 C CA . TYR A 1 109 ? 1.426 -5.043 5.629 1.00 71.62 109 TYR A CA 1
ATOM 880 C C . TYR A 1 109 ? 2.205 -6.344 5.431 1.00 71.62 109 TYR A C 1
ATOM 882 O O . TYR A 1 109 ? 2.361 -6.799 4.299 1.00 71.62 109 TYR A O 1
ATOM 890 N N . ARG A 1 110 ? 2.702 -6.948 6.518 1.00 71.12 110 ARG A N 1
ATOM 891 C CA . ARG A 1 110 ? 3.374 -8.246 6.443 1.00 71.12 110 ARG A CA 1
ATOM 892 C C . ARG A 1 110 ? 2.361 -9.330 6.109 1.00 71.12 110 ARG A C 1
ATOM 894 O O . ARG A 1 110 ? 2.545 -10.060 5.148 1.00 71.12 110 ARG A O 1
ATOM 901 N N . GLU A 1 111 ? 1.278 -9.388 6.870 1.00 75.75 111 GLU A N 1
ATOM 902 C CA . GLU A 1 111 ? 0.265 -10.440 6.738 1.00 75.75 111 GLU A CA 1
ATOM 903 C C . GLU A 1 111 ? -0.857 -10.057 5.767 1.00 75.75 111 GLU A C 1
ATOM 905 O O . GLU A 1 111 ? -1.612 -10.920 5.335 1.00 75.75 111 GLU A O 1
ATOM 910 N N . MET A 1 112 ? -0.913 -8.785 5.354 1.00 78.44 112 MET A N 1
ATOM 911 C CA . MET A 1 112 ? -2.007 -8.208 4.569 1.00 78.44 112 MET A CA 1
ATOM 912 C C . MET A 1 112 ? -3.371 -8.462 5.225 1.00 78.44 112 MET A C 1
ATOM 914 O O . MET A 1 112 ? -4.346 -8.783 4.545 1.00 78.44 112 MET A O 1
ATOM 918 N N . ASP A 1 113 ? -3.419 -8.314 6.551 1.00 82.25 113 ASP A N 1
ATOM 919 C CA . ASP A 1 113 ? -4.605 -8.568 7.364 1.00 82.25 113 ASP A CA 1
ATOM 920 C C . ASP A 1 113 ? -4.665 -7.655 8.601 1.00 82.25 113 ASP A C 1
ATOM 922 O O . ASP A 1 113 ? -3.692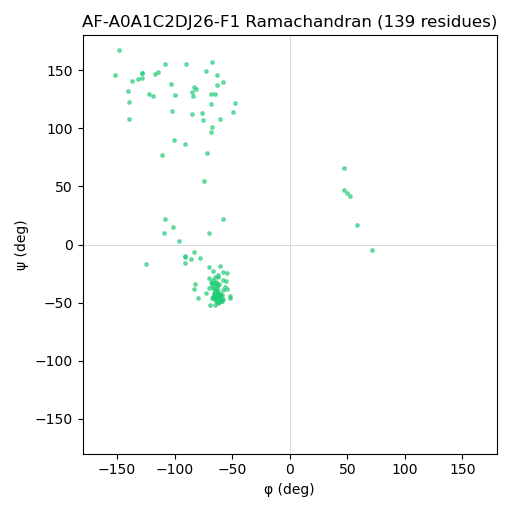 -6.976 8.958 1.00 82.25 113 ASP A O 1
ATOM 926 N N . PHE A 1 114 ? -5.830 -7.639 9.244 1.00 85.25 114 PHE A N 1
ATOM 927 C CA . PHE A 1 114 ? -6.078 -6.951 10.500 1.00 85.25 114 PHE A CA 1
ATOM 928 C C . PHE A 1 114 ? -5.672 -7.810 11.699 1.00 85.25 114 PHE A C 1
ATOM 930 O O . PHE A 1 114 ? -6.092 -8.957 11.827 1.00 85.25 114 PHE A O 1
ATOM 937 N N . TYR A 1 115 ? -4.917 -7.225 12.626 1.00 84.25 115 TYR A N 1
ATOM 938 C CA . TYR A 1 115 ? -4.598 -7.833 13.918 1.00 84.25 115 TYR A CA 1
ATOM 939 C C . TYR A 1 115 ? -5.180 -7.001 15.060 1.00 84.25 115 TYR A C 1
ATOM 941 O O . TYR A 1 115 ? -5.285 -5.779 14.958 1.00 84.25 115 TYR A O 1
ATOM 949 N N . GLU A 1 116 ? -5.588 -7.658 16.143 1.00 87.00 116 GLU A N 1
ATOM 950 C CA . GLU A 1 116 ? -6.161 -6.983 17.312 1.00 87.00 116 GLU A CA 1
ATOM 951 C 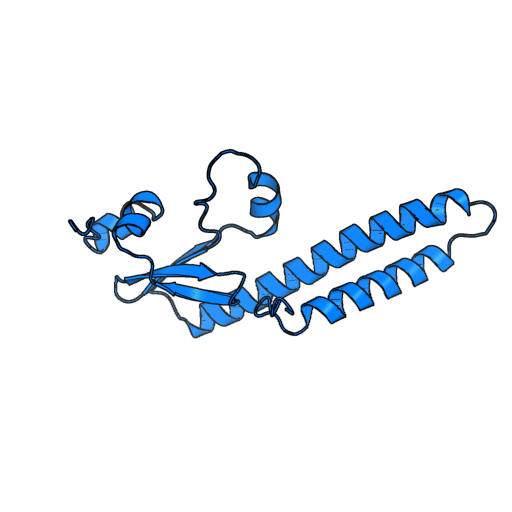C . GLU A 1 116 ? -5.084 -6.153 18.025 1.00 87.00 116 GLU A C 1
ATOM 953 O O . GLU A 1 116 ? -3.990 -6.654 18.308 1.00 87.00 116 GLU A O 1
ATOM 958 N N . LEU A 1 117 ? -5.370 -4.877 18.310 1.00 83.81 117 LEU A N 1
ATOM 959 C CA . LEU A 1 117 ? -4.466 -4.069 19.125 1.00 83.81 117 LEU A CA 1
ATOM 960 C C . LEU A 1 117 ? -4.695 -4.364 20.605 1.00 83.81 117 LEU A C 1
ATOM 962 O O . LEU A 1 117 ? -5.831 -4.277 21.075 1.00 83.81 117 LEU A O 1
ATOM 966 N N . PRO A 1 118 ? -3.620 -4.567 21.385 1.00 82.00 118 PRO A N 1
ATOM 967 C CA . PRO A 1 118 ? -3.745 -4.574 22.828 1.00 82.00 118 PRO A CA 1
ATOM 968 C C . PRO A 1 118 ? -4.213 -3.190 23.324 1.00 82.00 118 PRO A C 1
ATOM 970 O O . PRO A 1 118 ? -3.780 -2.167 22.773 1.00 82.00 118 PRO A O 1
ATOM 973 N N . PRO A 1 119 ? -5.022 -3.121 24.398 1.00 77.94 119 PRO A N 1
ATOM 974 C CA . PRO A 1 119 ? -5.616 -1.868 24.880 1.00 77.94 119 PRO A CA 1
ATOM 975 C C . PRO A 1 119 ? -4.575 -0.781 25.184 1.00 77.94 119 PRO A C 1
ATOM 977 O O . PRO A 1 119 ? -4.756 0.388 24.851 1.00 77.94 119 PRO A O 1
ATOM 980 N N . ASN A 1 120 ? -3.416 -1.179 25.719 1.00 79.00 120 ASN A N 1
ATOM 981 C CA . ASN A 1 120 ? -2.312 -0.268 26.039 1.00 79.00 120 ASN A CA 1
ATOM 982 C C . ASN A 1 120 ? -1.711 0.424 24.808 1.00 79.00 120 ASN A C 1
ATOM 984 O O . ASN A 1 120 ? -1.261 1.564 24.911 1.00 79.00 120 ASN A O 1
ATOM 988 N N . ALA A 1 121 ? -1.707 -0.248 23.654 1.00 77.88 121 ALA A N 1
ATOM 989 C CA . ALA A 1 121 ? -1.302 0.364 22.395 1.00 77.88 121 ALA A CA 1
ATOM 990 C C . ALA A 1 121 ? -2.447 1.203 21.820 1.00 77.88 121 ALA A C 1
ATOM 992 O O . ALA A 1 121 ? -2.217 2.353 21.457 1.00 77.88 121 ALA A O 1
ATOM 993 N N . ALA A 1 122 ? -3.669 0.657 21.814 1.00 78.06 122 ALA A N 1
ATOM 994 C CA . ALA A 1 122 ? 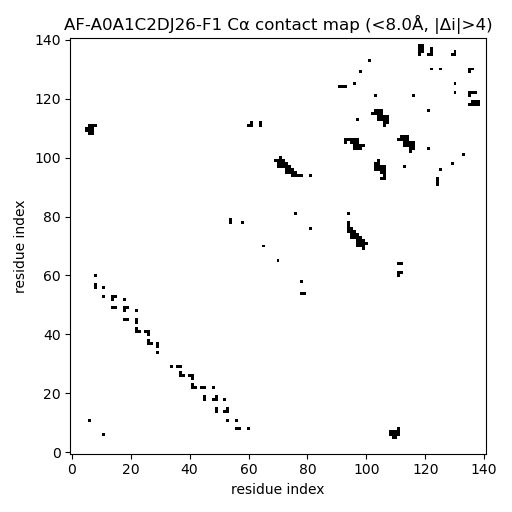-4.872 1.268 21.253 1.00 78.06 122 ALA A CA 1
ATOM 995 C C . ALA A 1 122 ? -5.130 2.697 21.768 1.00 78.06 122 ALA A C 1
ATOM 997 O O . ALA A 1 122 ? -5.372 3.597 20.967 1.00 78.06 122 ALA A O 1
ATOM 998 N N . VAL A 1 123 ? -4.990 2.935 23.077 1.00 75.31 123 VAL A N 1
ATOM 999 C CA . VAL A 1 123 ? -5.233 4.255 23.696 1.00 75.31 123 VAL A CA 1
ATOM 1000 C C . VAL A 1 123 ? -4.293 5.352 23.173 1.00 75.31 123 VAL A C 1
ATOM 1002 O O . VAL A 1 123 ? -4.661 6.520 23.160 1.00 75.31 123 VAL A O 1
ATOM 1005 N N . ASN A 1 124 ? -3.082 5.005 22.728 1.00 75.38 124 ASN A N 1
ATOM 1006 C CA . ASN A 1 124 ? -2.103 6.000 22.274 1.00 75.38 124 ASN A CA 1
ATOM 1007 C C . ASN A 1 124 ? -2.191 6.298 20.768 1.00 75.38 124 ASN A C 1
ATOM 1009 O O . ASN A 1 124 ? -1.592 7.266 20.306 1.00 75.38 124 ASN A O 1
ATOM 1013 N N . VAL A 1 125 ? -2.870 5.446 19.995 1.00 73.62 125 VAL A N 1
ATOM 1014 C CA . VAL A 1 125 ? -2.785 5.444 18.522 1.00 73.62 125 VAL A CA 1
ATOM 1015 C C . VAL A 1 125 ? -4.138 5.584 17.825 1.00 73.62 125 VAL A C 1
ATOM 1017 O O . VAL A 1 125 ? -4.173 5.890 16.634 1.00 73.62 125 VAL A O 1
ATOM 1020 N N . LEU A 1 126 ? -5.247 5.350 18.533 1.00 80.88 126 LEU A N 1
ATOM 1021 C CA . LEU A 1 126 ? -6.593 5.480 17.981 1.00 80.88 126 LEU A CA 1
ATOM 1022 C C . LEU A 1 126 ? -7.158 6.895 18.166 1.00 80.88 126 LEU A C 1
ATOM 1024 O O . LEU A 1 126 ? -6.768 7.602 19.096 1.00 80.88 126 LEU A O 1
ATOM 1028 N N . PRO A 1 127 ? -8.115 7.308 17.316 1.00 80.81 127 PRO A N 1
ATOM 1029 C CA . PRO A 1 127 ? -8.846 8.555 17.508 1.00 80.81 127 PRO A CA 1
ATOM 1030 C C . PRO A 1 127 ? -9.561 8.597 18.867 1.00 80.81 127 PRO A C 1
ATOM 1032 O O . PRO A 1 127 ? -10.182 7.611 19.274 1.00 80.81 127 PRO A O 1
ATOM 1035 N N . ALA A 1 128 ? -9.543 9.759 19.527 1.00 79.44 128 ALA A N 1
ATOM 1036 C CA . ALA A 1 128 ? -10.197 9.962 20.826 1.00 79.44 128 ALA A CA 1
ATOM 1037 C C . ALA A 1 128 ? -11.688 9.578 20.799 1.00 79.44 128 ALA A C 1
ATOM 1039 O O . ALA A 1 128 ? -12.174 8.917 21.710 1.00 79.44 128 ALA A O 1
ATOM 1040 N N . GLU A 1 129 ? -12.383 9.875 19.695 1.00 82.31 129 GLU A N 1
ATOM 1041 C CA . GLU A 1 129 ? -13.790 9.507 19.497 1.00 82.31 129 GLU A CA 1
ATOM 1042 C C . GLU A 1 129 ? -14.064 7.995 19.587 1.00 82.31 129 GLU A C 1
ATOM 1044 O O . GLU A 1 129 ? -15.159 7.596 19.978 1.00 82.31 129 GLU A O 1
ATOM 1049 N N . TRP A 1 130 ? -13.105 7.137 19.223 1.00 84.81 130 TRP A N 1
ATOM 1050 C CA . TRP A 1 130 ? -13.265 5.680 19.301 1.00 84.81 130 TRP A CA 1
ATOM 1051 C C . TRP A 1 130 ? -12.971 5.175 20.708 1.00 84.81 130 TRP A C 1
ATOM 1053 O O . TRP A 1 130 ? -13.668 4.289 21.199 1.00 84.81 130 TRP A O 1
ATOM 1063 N N . ILE A 1 131 ? -11.962 5.766 21.353 1.00 82.75 131 ILE A N 1
ATOM 1064 C CA . ILE A 1 131 ? -11.575 5.458 22.732 1.00 82.75 131 ILE A CA 1
ATOM 1065 C C . ILE A 1 131 ? -12.740 5.768 23.675 1.00 82.75 131 ILE A C 1
ATOM 1067 O O . ILE A 1 131 ? -13.128 4.906 24.460 1.00 82.75 131 ILE A O 1
ATOM 1071 N N . GLU A 1 132 ? -13.342 6.952 23.543 1.00 83.62 132 GLU A N 1
ATOM 1072 C CA . GLU A 1 132 ? -14.483 7.379 24.358 1.00 83.62 132 GLU A CA 1
ATOM 1073 C C . GLU A 1 132 ? -15.735 6.540 24.079 1.00 83.62 132 GLU A C 1
ATOM 1075 O O . GLU A 1 132 ? -16.378 6.057 25.009 1.00 83.62 132 GLU A O 1
ATOM 1080 N N . ARG A 1 133 ? -16.067 6.307 22.800 1.00 83.81 133 ARG A N 1
ATOM 1081 C CA . ARG A 1 133 ? -17.272 5.553 22.409 1.00 83.81 133 ARG A CA 1
ATOM 1082 C C . ARG A 1 133 ? -17.257 4.106 22.896 1.00 83.81 133 ARG A C 1
ATOM 1084 O O . ARG A 1 133 ? -18.316 3.566 23.199 1.00 83.81 133 ARG A O 1
ATOM 1091 N N . CYS A 1 134 ? -16.084 3.481 22.934 1.00 82.81 134 CYS A N 1
ATOM 1092 C CA . CYS A 1 134 ? -15.931 2.071 23.285 1.00 82.81 134 CYS A CA 1
ATOM 1093 C C . CYS A 1 134 ? -15.277 1.840 24.654 1.00 82.81 134 CYS A C 1
ATOM 1095 O O . CYS A 1 134 ? -14.944 0.697 24.956 1.00 82.81 134 CYS A O 1
ATOM 1097 N N . ALA A 1 135 ? -15.103 2.893 25.465 1.00 83.44 135 ALA A N 1
ATOM 1098 C CA . ALA A 1 135 ? -14.482 2.833 26.792 1.00 83.44 135 ALA A CA 1
ATOM 1099 C C . ALA A 1 135 ? -13.166 2.026 26.801 1.00 83.44 135 ALA A C 1
ATOM 1101 O O . ALA A 1 135 ? -12.961 1.134 27.625 1.00 83.44 135 ALA A O 1
ATOM 1102 N N . ILE A 1 136 ? -12.286 2.296 25.829 1.00 77.94 136 ILE A N 1
ATOM 1103 C CA . ILE A 1 136 ? -11.013 1.577 25.697 1.00 77.94 136 ILE A CA 1
ATOM 1104 C C . ILE A 1 136 ? -10.054 2.094 26.773 1.00 77.94 136 ILE A C 1
ATOM 1106 O O . ILE A 1 136 ? -9.529 3.200 26.665 1.00 77.94 136 ILE A O 1
ATOM 1110 N N . GLU A 1 137 ? -9.797 1.282 27.794 1.00 79.50 137 GLU A N 1
ATOM 1111 C CA . GLU A 1 137 ? -8.907 1.628 28.905 1.00 79.50 137 GLU A CA 1
ATOM 1112 C C . GLU A 1 137 ? -7.588 0.850 28.855 1.00 79.50 137 GLU A C 1
ATOM 1114 O O . GLU A 1 137 ? -7.494 -0.245 28.296 1.00 79.50 137 GLU A O 1
ATOM 1119 N N . ARG A 1 138 ? -6.538 1.419 29.458 1.00 74.69 138 ARG A N 1
ATOM 1120 C CA . ARG A 1 138 ? -5.260 0.718 29.622 1.00 74.69 138 ARG A CA 1
ATOM 1121 C C . ARG A 1 138 ? -5.466 -0.480 30.546 1.00 74.69 138 ARG A C 1
ATOM 1123 O O . ARG A 1 138 ? -5.988 -0.325 31.647 1.00 74.69 138 ARG A O 1
ATOM 1130 N N . SER A 1 139 ? -5.012 -1.664 30.137 1.00 70.19 139 SER A N 1
ATOM 1131 C CA . SER A 1 139 ? -4.990 -2.801 31.051 1.00 70.19 139 SER A CA 1
ATOM 1132 C C . SER A 1 139 ? -3.810 -2.623 32.004 1.00 70.19 139 SER A C 1
ATOM 1134 O O . SER A 1 139 ? -2.650 -2.676 31.582 1.00 70.19 139 SER A O 1
ATOM 1136 N N . HIS A 1 140 ? -4.107 -2.410 33.284 1.00 58.69 140 HIS A N 1
ATOM 1137 C CA . HIS A 1 140 ? -3.121 -2.492 34.354 1.00 58.69 140 HIS A CA 1
ATOM 1138 C C . HIS A 1 140 ? -2.692 -3.955 34.501 1.00 58.69 140 HIS A C 1
ATOM 1140 O O . HIS A 1 140 ? -3.392 -4.744 35.130 1.00 58.69 140 HIS A O 1
ATOM 1146 N N . ASN A 1 141 ? -1.575 -4.310 33.870 1.00 48.00 141 ASN A N 1
ATOM 1147 C CA . ASN A 1 141 ? -0.789 -5.491 34.217 1.00 48.00 141 ASN A CA 1
ATOM 1148 C C . ASN A 1 141 ? 0.490 -5.018 34.899 1.00 48.00 141 ASN A C 1
ATOM 1150 O O . ASN A 1 141 ? 1.089 -4.053 34.369 1.00 48.00 141 ASN A O 1
#

Mean predicted aligned error: 9.73 Å

Organism: NCBI:txid1566387

pLDDT: mean 77.85, std 13.98, range [33.91, 92.0]

Foldseek 3Di:
DDDPQPLVLVCLVVQLVVQLVVLLVVLVPDDPVVVVVSVVSSVVSSVCRSCVVSLVSLVVLLVVQCVVVVAPDKDADRPVVCVVVVPPDDPLAQRMWGAHPLWIWGADSRNSHTDTDQLQSCVVHDDPVSCVVSVRDHDDD

Secondary structure (DSSP, 8-state):
-------S-TTHHHHHHHHHHHHHHHHHTS-GGGHHHHHHHHHHHHHHHHHHHHHHHHHHHHHHHHHHH--SEEEE--HHHHHHHTTSS-TT--SEEEEETTEEEEEETTTTEEEEPPHHHHHHHS-HHHHHHTT------